Protein AF-A0A5K0V275-F1 (afdb_monomer_lite)

Foldseek 3Di:
DDDDDDDDPPDPVNVVVVVVCVVCVVVDDDDDDFPDACVVVVHGGTD

Radius of gyration: 17.33 Å; chains: 1; bounding box: 37×28×36 Å

Sequence (47 aa):
VPSGEVLSFGDENFMMLEEVGVKEACRAAFVLVAGGLGERLGYNGIK

pLDDT: mean 92.91, std 5.36, range [67.94, 97.75]

Structure (mmCIF, N/CA/C/O backbone):
data_AF-A0A5K0V275-F1
#
_entry.id   AF-A0A5K0V275-F1
#
loop_
_atom_site.group_PDB
_atom_site.id
_atom_site.type_symbol
_atom_site.label_atom_id
_atom_site.label_alt_id
_atom_site.label_comp_id
_atom_site.label_asym_id
_atom_site.label_entity_id
_atom_site.label_seq_id
_atom_site.pdbx_PDB_ins_code
_atom_site.Cartn_x
_atom_site.Cartn_y
_atom_site.Cartn_z
_atom_site.occupancy
_atom_site.B_iso_or_equiv
_atom_site.auth_seq_id
_atom_site.auth_comp_id
_atom_site.auth_asym_id
_atom_site.auth_atom_id
_atom_site.pdbx_PDB_model_num
ATOM 1 N N . VAL A 1 1 ? 1.856 24.855 2.049 1.00 67.94 1 VAL A N 1
ATOM 2 C CA . VAL A 1 1 ? 1.538 23.429 2.288 1.00 67.94 1 VAL A CA 1
ATOM 3 C C . VAL A 1 1 ? 0.964 23.340 3.691 1.00 67.94 1 VAL A C 1
ATOM 5 O O . VAL A 1 1 ? 1.559 23.973 4.558 1.00 67.94 1 VAL A O 1
ATOM 8 N N . PRO A 1 2 ? -0.193 22.694 3.910 1.00 83.69 2 PRO A N 1
ATOM 9 C CA . PRO A 1 2 ? -0.721 22.516 5.260 1.00 83.69 2 PRO A CA 1
ATOM 10 C C . PRO A 1 2 ? 0.243 21.673 6.104 1.00 83.69 2 PRO A C 1
ATOM 12 O O . PRO A 1 2 ? 0.903 20.774 5.581 1.00 83.69 2 PRO A O 1
ATOM 15 N N . SER A 1 3 ? 0.351 21.996 7.391 1.00 91.50 3 SER A N 1
ATOM 16 C CA . SER A 1 3 ? 1.155 21.220 8.334 1.00 91.50 3 SER A CA 1
ATOM 17 C C . SER A 1 3 ? 0.515 19.852 8.553 1.00 91.50 3 SER A C 1
ATOM 19 O O . SER A 1 3 ? -0.702 19.758 8.679 1.00 91.50 3 SER A O 1
ATO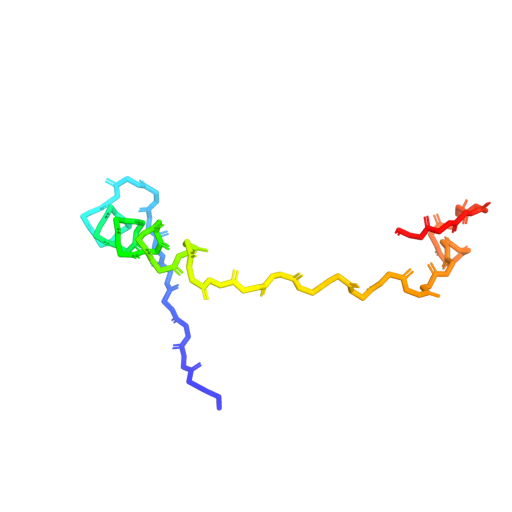M 21 N N . GLY A 1 4 ? 1.337 18.804 8.575 1.00 89.44 4 GLY A N 1
ATOM 22 C CA . GLY A 1 4 ? 0.886 17.465 8.940 1.00 89.44 4 GLY A CA 1
ATOM 23 C C . GLY A 1 4 ? 0.750 17.300 10.452 1.00 89.44 4 GLY A C 1
ATOM 24 O O . GLY A 1 4 ? 1.255 18.112 11.230 1.00 89.44 4 GLY A O 1
ATOM 25 N N . GLU A 1 5 ? 0.108 16.208 10.844 1.00 89.00 5 GLU A N 1
ATOM 26 C CA . GLU A 1 5 ? -0.029 15.778 12.232 1.00 89.00 5 GLU A CA 1
ATOM 27 C C . GLU A 1 5 ? 0.803 14.512 12.458 1.00 89.00 5 GLU A C 1
ATOM 29 O O . GLU A 1 5 ? 0.920 13.664 11.571 1.00 89.00 5 GLU A O 1
ATOM 34 N N . VAL A 1 6 ? 1.407 14.394 13.641 1.00 91.19 6 VAL A N 1
ATOM 35 C CA . VAL A 1 6 ? 2.098 13.174 14.074 1.00 91.19 6 VAL A CA 1
ATOM 36 C C . VAL A 1 6 ? 1.175 12.450 15.042 1.00 91.19 6 VAL A C 1
ATOM 38 O O . VAL A 1 6 ? 0.840 12.993 16.091 1.00 91.19 6 VAL A O 1
ATOM 41 N N . LEU A 1 7 ? 0.778 11.234 14.683 1.00 92.44 7 LEU A N 1
ATOM 42 C CA . LEU A 1 7 ? -0.066 10.373 15.508 1.00 92.44 7 LEU A CA 1
ATOM 43 C C . LEU A 1 7 ? 0.803 9.367 16.256 1.00 92.44 7 LEU A C 1
ATOM 45 O O . LEU A 1 7 ? 1.770 8.842 15.691 1.00 92.44 7 LEU A O 1
ATOM 49 N N . SER A 1 8 ? 0.456 9.078 17.508 1.00 95.44 8 SER A N 1
ATOM 50 C CA . SER A 1 8 ? 1.081 7.986 18.247 1.00 95.44 8 SER A CA 1
ATOM 51 C C . SER A 1 8 ? 0.274 6.716 18.029 1.00 95.44 8 SER A C 1
ATOM 53 O O . SER A 1 8 ? -0.944 6.696 18.176 1.00 95.44 8 SER A O 1
ATOM 55 N N . PHE A 1 9 ? 0.955 5.629 17.673 1.00 94.12 9 PHE A N 1
ATOM 56 C CA . PHE A 1 9 ? 0.287 4.351 17.458 1.00 94.12 9 PHE A CA 1
ATOM 57 C C . PHE A 1 9 ? -0.529 3.939 18.693 1.00 94.12 9 PHE A C 1
ATOM 59 O O . PHE A 1 9 ? -0.001 3.893 19.806 1.00 94.12 9 PHE A O 1
ATOM 66 N N . GLY A 1 10 ? -1.804 3.613 18.473 1.00 93.31 10 GLY A N 1
ATOM 67 C CA . GLY A 1 10 ? -2.731 3.172 19.515 1.00 93.31 10 GLY A CA 1
ATOM 68 C C . GLY A 1 10 ? -3.361 4.288 20.354 1.00 93.31 10 GLY A C 1
ATOM 69 O O . GLY A 1 10 ? -4.120 3.968 21.267 1.00 93.31 10 GLY A O 1
ATOM 70 N N . ASP A 1 11 ? -3.081 5.566 20.071 1.00 96.12 11 ASP A N 1
ATOM 71 C CA . ASP A 1 11 ? -3.821 6.671 20.687 1.00 96.12 11 ASP A CA 1
ATOM 72 C C . ASP A 1 11 ? -5.253 6.791 20.121 1.00 96.12 11 ASP A C 1
ATOM 74 O O . ASP A 1 11 ? -5.611 6.183 19.109 1.00 96.12 11 ASP A O 1
ATOM 78 N N . GLU A 1 12 ? -6.112 7.549 20.807 1.00 96.38 12 GLU A N 1
ATOM 79 C CA . GLU A 1 12 ? -7.523 7.684 20.420 1.00 96.38 12 GLU A CA 1
ATOM 80 C C . GLU A 1 12 ? -7.692 8.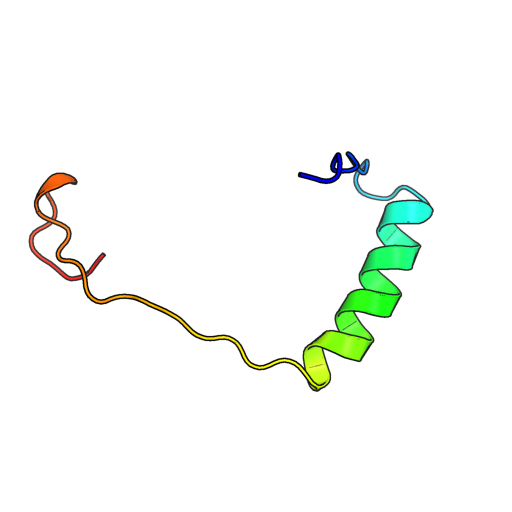293 19.020 1.00 96.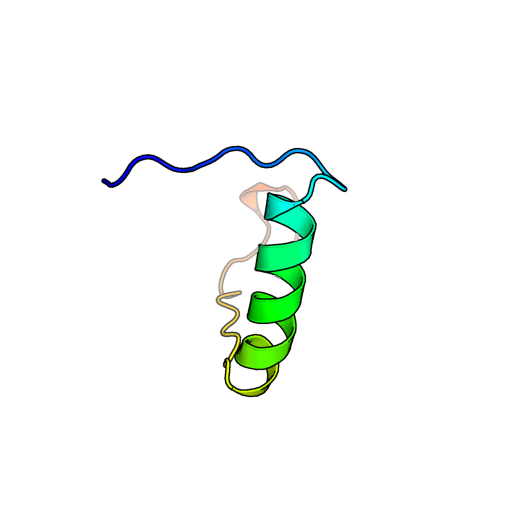38 12 GLU A C 1
ATOM 82 O O . GLU A 1 12 ? -8.552 7.853 18.256 1.00 96.38 12 GLU A O 1
ATOM 87 N N . ASN A 1 13 ? -6.844 9.259 18.654 1.00 95.25 13 ASN A N 1
ATOM 88 C CA . ASN A 1 13 ? -6.897 9.909 17.345 1.00 95.25 13 ASN A CA 1
ATOM 89 C C . ASN A 1 13 ? -6.469 8.950 16.229 1.00 95.25 13 ASN A C 1
ATOM 91 O O . ASN A 1 13 ? -7.101 8.915 15.174 1.00 95.25 13 ASN A O 1
ATOM 95 N N . PHE A 1 14 ? -5.443 8.135 16.468 1.00 96.25 14 PHE A N 1
ATOM 96 C CA . PHE A 1 14 ? -4.994 7.067 15.587 1.00 96.25 14 PHE A CA 1
ATOM 97 C C . PHE A 1 14 ? -6.127 6.070 15.344 1.00 96.25 14 PHE A C 1
ATOM 99 O O . PHE A 1 14 ? -6.471 5.806 14.194 1.00 96.25 14 PHE A O 1
ATOM 106 N N . MET A 1 15 ? -6.764 5.578 16.411 1.00 97.38 15 MET A N 1
ATOM 107 C CA . MET A 1 15 ? -7.869 4.622 16.292 1.00 97.38 15 MET A CA 1
ATOM 108 C C . MET A 1 15 ? -9.072 5.218 15.547 1.00 97.38 15 MET A C 1
ATOM 110 O O . MET A 1 15 ? -9.659 4.543 14.699 1.00 97.38 15 MET A O 1
ATOM 114 N N . MET A 1 16 ? -9.412 6.486 15.812 1.00 96.75 16 MET A N 1
ATOM 115 C CA . MET A 1 16 ? -10.490 7.193 15.111 1.00 96.75 16 MET A CA 1
ATOM 116 C C . MET A 1 16 ? -10.204 7.315 13.607 1.00 96.75 16 MET A C 1
ATOM 118 O O . MET A 1 16 ? -11.081 7.062 12.778 1.00 96.75 16 MET A O 1
ATOM 122 N N . LEU A 1 17 ? -8.981 7.708 13.246 1.00 95.94 17 LEU A N 1
ATOM 123 C CA . LEU A 1 17 ? -8.586 7.913 11.854 1.00 95.94 17 LEU A CA 1
ATOM 124 C C . LEU A 1 17 ? -8.490 6.595 11.083 1.00 95.94 17 LEU A C 1
ATOM 126 O O . LEU A 1 17 ? -8.928 6.547 9.934 1.00 95.94 17 LEU A O 1
ATOM 130 N N . GLU A 1 18 ? -8.005 5.523 11.712 1.00 96.25 18 GLU A N 1
ATOM 131 C CA . GLU A 1 18 ? -8.008 4.175 11.130 1.00 96.25 18 GLU A CA 1
ATOM 132 C C . GLU A 1 18 ? -9.436 3.689 10.840 1.00 96.25 18 GLU A C 1
ATOM 134 O O . GLU A 1 18 ? -9.711 3.193 9.746 1.00 96.25 18 GLU A O 1
ATOM 139 N N . GLU A 1 19 ? -10.378 3.882 11.772 1.00 97.06 19 GLU A N 1
ATOM 140 C CA . GLU A 1 19 ? -11.771 3.466 11.570 1.00 97.06 19 GLU A CA 1
ATOM 141 C C . GLU A 1 19 ? -12.413 4.171 10.363 1.00 97.06 19 GLU A C 1
ATOM 143 O O . GLU A 1 19 ? -13.104 3.541 9.554 1.00 97.06 19 GLU A O 1
ATOM 148 N N . VAL A 1 20 ? -12.182 5.479 10.223 1.00 97.12 20 VAL A N 1
ATOM 149 C CA . VAL A 1 20 ? -12.654 6.253 9.065 1.00 97.12 20 VAL A CA 1
ATOM 150 C C . VAL A 1 20 ? -11.930 5.812 7.791 1.00 97.12 20 VAL A C 1
ATOM 152 O O . VAL A 1 20 ? -12.573 5.566 6.769 1.00 97.12 20 VAL A O 1
ATOM 155 N N . GLY A 1 21 ? -10.608 5.658 7.856 1.00 96.31 21 GLY A N 1
ATOM 156 C CA . GLY A 1 21 ? -9.763 5.286 6.724 1.00 96.31 21 GLY A CA 1
ATOM 157 C C . GLY A 1 21 ? -10.151 3.942 6.111 1.00 96.31 21 GLY A C 1
ATOM 158 O O . GLY A 1 21 ? -10.290 3.850 4.892 1.00 96.31 21 GLY A O 1
ATOM 159 N N . VAL A 1 22 ? -10.411 2.921 6.933 1.00 96.62 22 VAL A N 1
ATOM 160 C CA . VAL A 1 22 ? -10.831 1.589 6.459 1.00 96.62 22 VAL A CA 1
ATOM 161 C C . VAL A 1 22 ? -12.174 1.645 5.724 1.00 96.62 22 VAL A C 1
ATOM 163 O O . VAL A 1 22 ? -12.335 0.986 4.696 1.00 96.62 22 VAL A O 1
ATOM 166 N N . LYS A 1 23 ? -13.129 2.457 6.199 1.00 97.31 23 LYS A N 1
ATOM 167 C CA . LYS A 1 23 ? -14.434 2.634 5.535 1.00 97.31 23 LYS A CA 1
ATOM 168 C C . LYS A 1 23 ? -14.284 3.304 4.167 1.00 97.31 23 LYS A C 1
ATOM 170 O O . LYS A 1 23 ? -14.903 2.865 3.197 1.00 97.31 23 LYS A O 1
ATOM 175 N N . GLU A 1 24 ? -13.445 4.332 4.073 1.00 97.75 24 GLU A N 1
ATOM 176 C CA . GLU A 1 24 ? -13.224 5.065 2.820 1.00 97.75 24 GLU A CA 1
ATOM 177 C C . GLU A 1 24 ? -12.330 4.301 1.831 1.00 97.75 24 GLU A C 1
ATOM 179 O O . GLU A 1 24 ? -12.513 4.420 0.617 1.00 97.75 24 GLU A O 1
ATOM 184 N N . ALA A 1 25 ? -11.421 3.448 2.314 1.00 97.12 25 ALA A N 1
ATOM 185 C CA . ALA A 1 25 ? -10.549 2.626 1.474 1.00 97.12 25 ALA A CA 1
ATOM 186 C C . ALA A 1 25 ? -11.339 1.715 0.519 1.00 97.12 25 ALA A C 1
ATOM 188 O O . ALA A 1 25 ? -10.907 1.489 -0.611 1.00 97.12 25 ALA A O 1
ATOM 189 N N . CYS A 1 26 ? -12.534 1.260 0.915 1.00 95.25 26 CYS A N 1
ATOM 190 C CA . CYS A 1 26 ? -13.434 0.485 0.053 1.00 95.25 26 CYS A CA 1
ATOM 191 C C . CYS A 1 26 ? -13.901 1.247 -1.202 1.00 95.25 26 CYS A C 1
ATOM 193 O O . CYS A 1 26 ? -14.408 0.632 -2.140 1.00 95.25 26 CYS A O 1
ATOM 195 N N . ARG A 1 27 ? -13.765 2.576 -1.219 1.00 97.00 27 ARG A N 1
ATOM 196 C CA . ARG A 1 27 ? -14.160 3.466 -2.323 1.00 97.00 27 ARG A CA 1
ATOM 197 C C . ARG A 1 27 ? -12.957 4.145 -2.980 1.00 97.00 27 ARG A C 1
ATOM 199 O O . ARG A 1 27 ? -13.139 4.997 -3.849 1.00 97.00 27 ARG A O 1
ATOM 206 N N . ALA A 1 28 ? -11.746 3.779 -2.573 1.00 97.12 28 ALA A N 1
ATOM 207 C CA . ALA A 1 28 ? -10.509 4.316 -3.109 1.00 97.12 28 ALA A CA 1
ATOM 208 C C . ALA A 1 28 ? -9.970 3.431 -4.241 1.00 97.12 28 ALA A C 1
ATOM 210 O O . ALA A 1 28 ? -10.094 2.207 -4.222 1.00 97.12 28 ALA A O 1
ATOM 211 N N . ALA A 1 29 ? -9.325 4.061 -5.222 1.00 97.00 29 ALA A N 1
ATOM 212 C CA . ALA A 1 29 ? -8.513 3.374 -6.215 1.00 97.00 29 ALA A CA 1
ATOM 213 C C . ALA A 1 29 ? -7.035 3.651 -5.931 1.00 97.00 29 ALA A C 1
ATOM 215 O O . ALA A 1 29 ? -6.647 4.795 -5.690 1.00 97.00 29 ALA A O 1
ATOM 216 N N . PHE A 1 30 ? -6.211 2.610 -6.001 1.00 95.44 30 PHE A N 1
ATOM 217 C CA . PHE A 1 30 ? -4.766 2.721 -5.848 1.00 95.44 30 PHE A CA 1
ATOM 218 C C . PHE A 1 30 ? -4.111 2.669 -7.226 1.00 95.44 30 PHE A C 1
ATOM 220 O O . PHE A 1 30 ? -4.341 1.739 -7.997 1.00 95.44 30 PHE A O 1
ATOM 227 N N . VAL A 1 31 ? -3.296 3.677 -7.540 1.00 96.50 31 VAL A N 1
ATOM 228 C CA . VAL A 1 31 ? -2.549 3.760 -8.800 1.00 96.50 31 VAL A CA 1
ATOM 229 C C . VAL A 1 31 ? -1.066 3.619 -8.493 1.00 96.50 31 VAL A C 1
ATOM 231 O O . VAL A 1 31 ? -0.495 4.435 -7.771 1.00 96.50 31 VAL A O 1
ATOM 234 N N . LEU A 1 32 ? -0.440 2.589 -9.059 1.00 95.12 32 LEU A N 1
ATOM 235 C CA . LEU A 1 32 ? 0.995 2.357 -8.953 1.00 95.12 32 LEU A CA 1
ATOM 236 C C . LEU A 1 32 ? 1.703 2.898 -10.198 1.00 95.12 32 LEU A C 1
ATOM 238 O O . LEU A 1 32 ? 1.467 2.430 -11.310 1.00 95.12 32 LEU A O 1
ATOM 242 N N . VAL A 1 33 ? 2.613 3.852 -10.004 1.00 93.00 33 VAL A N 1
ATOM 243 C CA . VAL A 1 33 ? 3.503 4.342 -11.064 1.00 93.00 33 VAL A CA 1
ATOM 244 C C . VAL A 1 33 ? 4.860 3.650 -10.926 1.00 93.00 33 VAL A C 1
ATOM 246 O O . VAL A 1 33 ? 5.702 4.080 -10.145 1.00 93.00 33 VAL A O 1
ATOM 249 N N . ALA A 1 34 ? 5.072 2.576 -11.692 1.00 90.69 34 ALA A N 1
ATOM 250 C CA . ALA A 1 34 ? 6.275 1.732 -11.637 1.00 90.69 34 ALA A CA 1
ATOM 251 C C . ALA 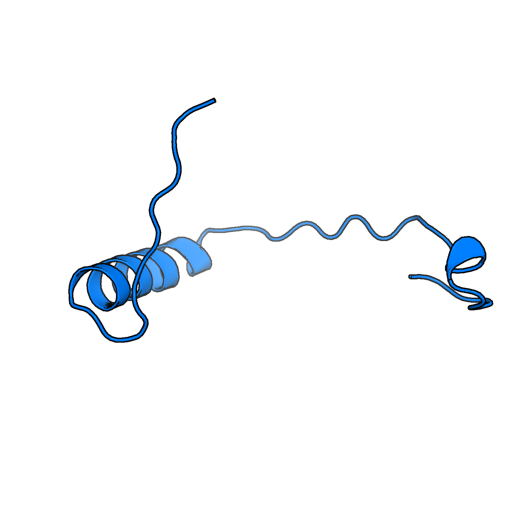A 1 34 ? 7.008 1.648 -12.994 1.00 90.69 34 ALA A C 1
ATOM 253 O O . ALA A 1 34 ? 7.332 0.575 -13.488 1.00 90.69 34 ALA A O 1
ATOM 254 N N . GLY A 1 35 ? 7.242 2.795 -13.641 1.00 89.50 35 GLY A N 1
ATOM 255 C CA . GLY A 1 35 ? 7.862 2.841 -14.976 1.00 89.50 35 GLY A CA 1
ATOM 256 C C . GLY A 1 35 ? 9.397 2.821 -14.999 1.00 89.50 35 GLY A C 1
ATOM 257 O O . GLY A 1 35 ? 9.989 2.802 -16.073 1.00 89.50 35 GLY A O 1
ATOM 258 N N . GLY A 1 36 ? 10.061 2.895 -13.844 1.00 91.75 36 GLY A N 1
ATOM 259 C CA . GLY A 1 36 ? 11.514 3.058 -13.765 1.00 91.75 36 GLY A CA 1
ATOM 260 C C . GLY A 1 36 ? 12.273 1.741 -13.609 1.00 91.75 36 GLY A C 1
ATOM 261 O O . GLY A 1 36 ? 11.885 0.887 -12.816 1.00 91.75 36 GLY A O 1
ATOM 262 N N . LEU A 1 37 ? 13.418 1.627 -14.288 1.00 89.12 37 LEU A N 1
ATOM 263 C CA . LEU A 1 37 ? 14.393 0.562 -14.043 1.00 89.12 37 LEU A CA 1
ATOM 264 C C . LEU A 1 37 ? 15.270 0.868 -12.819 1.00 89.12 37 LEU A C 1
ATOM 266 O O . LEU A 1 37 ? 15.546 2.026 -12.480 1.00 89.12 37 LEU A O 1
ATOM 270 N N . GLY A 1 38 ? 15.701 -0.198 -12.150 1.00 92.50 38 GLY A N 1
ATOM 271 C CA . GLY A 1 38 ? 16.462 -0.240 -10.902 1.00 92.50 38 GLY A CA 1
ATOM 272 C C . GLY A 1 38 ? 17.944 0.087 -11.023 1.00 92.50 38 GLY A C 1
ATOM 273 O O . GLY A 1 38 ? 18.658 -0.010 -10.032 1.00 92.50 38 GLY A O 1
ATOM 274 N N . GLU A 1 39 ? 18.426 0.506 -12.189 1.00 95.19 39 GLU A N 1
ATOM 275 C CA . GLU A 1 39 ? 19.861 0.592 -12.495 1.00 95.19 39 GLU A CA 1
ATOM 276 C C . GLU A 1 39 ? 20.624 1.505 -11.525 1.00 95.19 39 GLU A C 1
ATOM 278 O O . GLU A 1 39 ? 21.712 1.170 -11.066 1.00 95.19 39 GLU A O 1
ATOM 283 N N . ARG A 1 40 ? 20.019 2.628 -11.108 1.00 93.00 40 ARG A N 1
ATOM 284 C CA . ARG A 1 40 ? 20.620 3.533 -10.107 1.00 93.00 40 ARG A CA 1
ATOM 285 C C . ARG A 1 40 ? 20.709 2.926 -8.700 1.00 93.00 40 ARG A C 1
ATOM 287 O O . ARG A 1 40 ? 21.481 3.411 -7.881 1.00 93.00 40 ARG A O 1
ATOM 294 N N . LEU A 1 41 ? 19.919 1.894 -8.424 1.00 91.62 41 LEU A N 1
ATOM 295 C CA . LEU A 1 41 ? 20.000 1.086 -7.206 1.00 91.62 41 LEU A CA 1
ATOM 296 C C . LEU A 1 41 ? 20.975 -0.098 -7.368 1.00 91.62 41 LEU A C 1
ATOM 298 O O . LEU A 1 41 ? 21.119 -0.884 -6.439 1.00 91.62 41 LEU A O 1
ATOM 302 N N . GLY A 1 42 ? 21.627 -0.249 -8.528 1.00 92.94 42 GLY A N 1
ATOM 303 C CA . GLY A 1 42 ? 22.450 -1.417 -8.850 1.00 92.94 42 GLY A CA 1
ATOM 304 C C . GLY A 1 42 ? 21.632 -2.670 -9.181 1.00 92.94 42 GLY A C 1
ATOM 305 O O . GLY A 1 42 ? 22.156 -3.778 -9.094 1.00 92.94 42 GLY A O 1
ATOM 306 N N . TYR A 1 43 ? 20.352 -2.510 -9.536 1.00 94.75 43 TYR A N 1
ATOM 307 C CA . TYR A 1 43 ? 19.434 -3.611 -9.820 1.00 94.75 43 TYR A CA 1
ATOM 308 C C . TYR A 1 43 ? 19.000 -3.617 -11.291 1.00 94.75 43 TYR A C 1
ATOM 310 O O . TYR A 1 43 ? 18.404 -2.660 -11.781 1.00 94.75 43 TYR A O 1
ATOM 318 N N . ASN A 1 44 ? 19.260 -4.719 -11.995 1.00 82.62 44 ASN A N 1
ATOM 319 C CA . ASN A 1 44 ? 18.975 -4.862 -13.427 1.00 82.62 44 ASN A CA 1
ATOM 320 C C . ASN A 1 44 ? 17.543 -5.371 -13.684 1.00 82.62 44 ASN A C 1
ATOM 322 O O . ASN A 1 44 ? 17.343 -6.381 -14.356 1.00 82.62 44 ASN A O 1
ATOM 326 N N . GLY A 1 45 ? 16.547 -4.686 -13.118 1.00 90.06 45 GLY A N 1
ATOM 327 C CA . GLY A 1 45 ? 15.123 -5.006 -13.257 1.00 90.06 45 GLY A CA 1
ATOM 328 C C . GLY A 1 45 ? 14.227 -3.791 -13.002 1.00 90.06 45 GLY A C 1
ATOM 329 O O . GLY A 1 45 ? 14.722 -2.680 -12.826 1.00 90.06 45 GLY A O 1
ATOM 330 N N . ILE A 1 46 ? 12.907 -3.986 -12.998 1.00 86.75 46 ILE A N 1
ATOM 331 C CA . ILE A 1 46 ? 11.929 -2.941 -12.632 1.00 86.75 46 ILE A CA 1
ATOM 332 C C . ILE A 1 46 ? 12.064 -2.639 -11.128 1.00 86.75 46 ILE A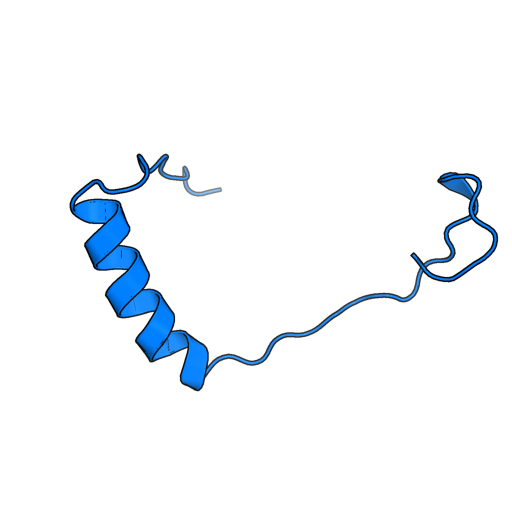 C 1
ATOM 334 O O . ILE A 1 46 ? 12.338 -3.555 -10.353 1.00 86.75 46 ILE A O 1
ATOM 338 N N . LYS A 1 47 ? 11.936 -1.366 -10.732 1.00 82.38 47 LYS A N 1
ATOM 339 C CA . LYS A 1 47 ? 11.970 -0.938 -9.320 1.00 82.38 47 LYS A CA 1
ATO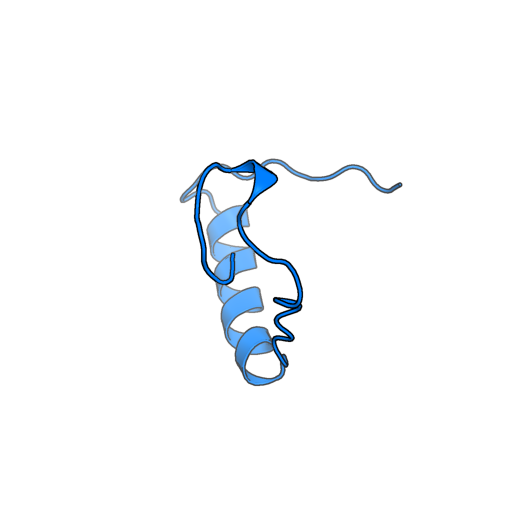M 340 C C . LYS A 1 47 ? 10.747 -1.362 -8.521 1.00 82.38 47 LYS A C 1
ATOM 342 O O . LYS A 1 47 ? 9.645 -1.389 -9.109 1.00 82.38 47 LYS A O 1
#

Organism: NCBI:txid210225

Secondary structure (DSSP, 8-state):
-PPP-PPPTTSHHHHHHHHHHHHHHTT---------BSGGGT-SSB-

InterPro domains:
  IPR029044 Nucleotide-diphospho-sugar transferases [G3DSA:3.90.550.10] (1-47)
  IPR029044 Nucleotide-diphospho-sugar transferases [SSF53448] (6-47)